Protein AF-A0A1H8XR26-F1 (afdb_monomer_lite)

Foldseek 3Di:
DVVVVVVVVVVVPPPPPVDLDPDDKDKDKFKDKDKDDDQKDWDQDPDPVFDRIKIKDWDIWMKIWMWIKIDHQFKIKIWIKMKIKTWIFIHTPPDTDIDMDIDIDIDIDIGGFPCSSDPDTD

Radius of gyration: 21.1 Å; chains: 1; bounding box: 37×40×60 Å

Secondary structure (DSSP, 8-state):
-HHHHHHHHHHHTS--------S--EEEEEEEEEEE-PPPEEE--S-TTS-SSEEEEEPPEEEEEEEEEEE-SSEEEEEEEEEEEEEEEEE-TT--EEEEEEEEEEEEEEEE-S-TTSSS--

Structure (mmCIF, N/CA/C/O backbone):
data_AF-A0A1H8XR26-F1
#
_entry.id   AF-A0A1H8XR26-F1
#
loop_
_atom_site.group_PDB
_atom_site.id
_atom_site.type_symbol
_atom_site.label_atom_id
_atom_site.label_alt_id
_atom_site.label_comp_id
_atom_site.label_asym_id
_atom_site.label_entity_id
_atom_site.label_seq_id
_atom_site.pdbx_PDB_ins_code
_atom_site.Cartn_x
_atom_site.Cartn_y
_atom_site.Cartn_z
_atom_site.occupancy
_atom_site.B_iso_or_equiv
_atom_site.auth_seq_id
_atom_site.auth_comp_id
_atom_site.auth_asym_id
_atom_site.auth_atom_id
_atom_site.pdbx_PDB_model_num
ATOM 1 N N . MET A 1 1 ? 12.792 24.345 0.431 1.00 52.78 1 MET A N 1
ATOM 2 C CA . MET A 1 1 ? 13.240 23.819 1.743 1.00 52.78 1 MET A CA 1
ATOM 3 C C . MET A 1 1 ? 12.419 24.336 2.929 1.00 52.78 1 MET A C 1
ATOM 5 O O . MET A 1 1 ? 11.935 23.511 3.682 1.00 52.78 1 MET A O 1
ATOM 9 N N . LYS A 1 2 ? 12.155 25.646 3.086 1.00 50.31 2 LYS A N 1
ATOM 10 C CA . LYS A 1 2 ? 11.382 26.178 4.240 1.00 50.31 2 LYS A CA 1
ATOM 11 C C . LYS A 1 2 ? 9.964 25.593 4.407 1.00 50.31 2 LYS A C 1
ATOM 13 O O . LYS A 1 2 ? 9.542 25.331 5.522 1.00 50.31 2 LYS A O 1
ATOM 18 N N . LYS A 1 3 ? 9.257 25.324 3.300 1.00 49.09 3 LYS A N 1
ATOM 19 C CA . LYS A 1 3 ? 7.897 24.746 3.320 1.00 49.09 3 LYS A CA 1
ATOM 20 C C . LYS A 1 3 ? 7.854 23.300 3.843 1.00 49.09 3 LYS A C 1
ATOM 22 O O . LYS A 1 3 ? 6.896 22.931 4.504 1.00 49.09 3 LYS A O 1
ATOM 27 N N . ALA A 1 4 ? 8.909 22.516 3.594 1.00 58.38 4 ALA A N 1
ATOM 28 C CA . ALA A 1 4 ? 9.013 21.135 4.070 1.00 58.38 4 ALA A CA 1
ATOM 29 C C . ALA A 1 4 ? 9.220 21.072 5.593 1.00 58.38 4 ALA A C 1
ATOM 31 O O . ALA A 1 4 ? 8.622 20.238 6.259 1.00 58.38 4 ALA A O 1
ATOM 32 N N . PHE A 1 5 ? 9.992 22.009 6.155 1.00 53.84 5 PHE A N 1
ATOM 33 C CA . PHE A 1 5 ? 10.177 22.118 7.606 1.00 53.84 5 PHE A CA 1
ATOM 34 C C . PHE A 1 5 ? 8.906 22.559 8.341 1.00 53.84 5 PHE A C 1
ATOM 36 O O . PHE A 1 5 ? 8.631 22.055 9.423 1.00 53.84 5 PHE A O 1
ATOM 43 N N . ILE A 1 6 ? 8.104 23.453 7.750 1.00 63.12 6 ILE A N 1
ATOM 44 C CA . ILE A 1 6 ? 6.825 23.885 8.341 1.00 63.12 6 ILE A CA 1
ATOM 45 C C . ILE A 1 6 ? 5.800 22.742 8.319 1.00 63.12 6 ILE A C 1
ATOM 47 O O . ILE A 1 6 ? 5.104 22.534 9.307 1.00 63.12 6 ILE A O 1
ATOM 51 N N . ALA A 1 7 ? 5.748 21.962 7.234 1.00 58.41 7 ALA A N 1
ATOM 52 C CA . ALA A 1 7 ? 4.893 20.777 7.156 1.00 58.41 7 ALA A CA 1
ATOM 53 C C . ALA A 1 7 ? 5.313 19.691 8.165 1.00 58.41 7 ALA A C 1
ATOM 55 O O . ALA A 1 7 ? 4.459 19.117 8.835 1.00 58.41 7 ALA A O 1
ATOM 56 N N . ALA A 1 8 ? 6.620 19.461 8.335 1.00 58.41 8 ALA A N 1
ATOM 57 C CA . ALA A 1 8 ? 7.138 18.538 9.344 1.00 58.41 8 ALA A CA 1
ATOM 58 C C . ALA A 1 8 ? 6.817 19.003 10.777 1.00 58.41 8 ALA A C 1
ATOM 60 O O . ALA A 1 8 ? 6.388 18.201 11.599 1.00 58.41 8 ALA A O 1
ATOM 61 N N . ALA A 1 9 ? 6.952 20.300 11.071 1.00 58.53 9 ALA A N 1
ATOM 62 C CA . ALA A 1 9 ? 6.622 20.857 12.384 1.00 58.53 9 ALA A CA 1
ATOM 63 C C . ALA A 1 9 ? 5.117 20.785 12.701 1.00 58.53 9 ALA A C 1
ATOM 65 O O . ALA A 1 9 ? 4.745 20.526 13.842 1.00 58.53 9 ALA A O 1
ATOM 66 N N . ALA A 1 10 ? 4.250 20.960 11.697 1.00 58.88 10 ALA A N 1
ATOM 67 C CA . ALA A 1 10 ? 2.803 20.826 11.860 1.00 58.88 10 ALA A CA 1
ATOM 68 C C . ALA A 1 10 ? 2.373 19.380 12.166 1.00 58.88 10 ALA A C 1
ATOM 70 O O . ALA A 1 10 ? 1.428 19.179 12.924 1.00 58.88 10 ALA A O 1
ATOM 71 N N . LEU A 1 11 ? 3.090 18.380 11.636 1.00 57.12 11 LEU A N 1
ATOM 72 C CA . LEU A 1 11 ? 2.823 16.966 11.917 1.00 57.12 11 LEU A CA 1
ATOM 73 C C . LEU A 1 11 ? 3.200 16.574 13.358 1.00 57.12 11 LEU A C 1
ATOM 75 O O . LEU A 1 11 ? 2.517 15.762 13.971 1.00 57.12 11 LEU A O 1
ATOM 79 N N . VAL A 1 12 ? 4.258 17.181 13.909 1.00 58.16 12 VAL A N 1
ATOM 80 C CA . VAL A 1 12 ? 4.716 16.957 15.297 1.00 58.16 12 VAL A CA 1
ATOM 81 C C . VAL A 1 12 ? 3.837 17.694 16.319 1.00 58.16 12 VAL A C 1
ATOM 83 O O . VAL A 1 12 ? 3.767 17.290 17.475 1.00 58.16 12 VAL A O 1
ATOM 86 N N . ALA A 1 13 ? 3.147 18.760 15.904 1.00 52.50 13 ALA A N 1
ATOM 87 C CA . ALA A 1 13 ? 2.292 19.575 16.769 1.00 52.50 13 ALA A CA 1
ATOM 88 C C . ALA A 1 13 ? 0.844 19.064 16.897 1.00 52.50 13 ALA A C 1
ATOM 90 O O . ALA A 1 13 ? 0.045 19.690 17.595 1.00 52.50 13 ALA A O 1
ATOM 91 N N . LEU A 1 14 ? 0.484 17.954 16.242 1.00 44.91 14 LEU A N 1
ATOM 92 C CA . LEU A 1 14 ? -0.806 17.315 16.485 1.00 44.91 14 LEU A CA 1
ATOM 93 C C . LEU A 1 14 ? -0.803 16.759 17.917 1.00 44.91 14 LEU A C 1
ATOM 95 O O . LEU A 1 14 ? 0.052 15.929 18.233 1.00 44.91 14 LEU A O 1
ATOM 99 N N . PRO A 1 15 ? -1.725 17.188 18.799 1.00 51.09 15 PRO A N 1
ATOM 100 C CA . PRO A 1 15 ? -1.881 16.551 20.092 1.00 51.09 15 PRO A CA 1
ATOM 101 C C . PRO A 1 15 ? -2.315 15.109 19.839 1.00 51.09 15 PRO A C 1
ATOM 103 O O . PRO A 1 15 ? -3.471 14.836 19.516 1.00 51.09 15 PRO A O 1
ATOM 106 N N . VAL A 1 16 ? -1.369 14.178 19.962 1.00 57.38 16 VAL A N 1
ATOM 107 C CA . VAL A 1 16 ? -1.668 12.753 20.037 1.00 57.38 16 VAL A CA 1
ATOM 108 C C . VAL A 1 16 ? -2.319 12.554 21.397 1.00 57.38 16 VAL A C 1
ATOM 110 O O . VAL A 1 16 ? -1.656 12.301 22.401 1.00 57.38 16 VAL A O 1
ATOM 113 N N . MET A 1 17 ? -3.634 12.743 21.448 1.00 46.06 17 MET A N 1
ATOM 114 C CA . MET A 1 17 ? -4.462 12.307 22.562 1.00 46.06 17 MET A CA 1
ATOM 115 C C . MET A 1 17 ? -4.484 10.778 22.527 1.00 46.06 17 MET A C 1
ATOM 117 O O . MET A 1 17 ? -5.483 10.166 22.167 1.00 46.06 17 MET A O 1
ATOM 121 N N . ALA A 1 18 ? -3.361 10.152 22.878 1.00 44.97 18 ALA A N 1
ATOM 122 C CA . ALA A 1 18 ? -3.310 8.754 23.261 1.00 44.97 18 ALA A CA 1
ATOM 123 C C . ALA A 1 18 ? -3.986 8.651 24.633 1.00 44.97 18 ALA A C 1
ATOM 125 O O . ALA A 1 18 ? -3.336 8.513 25.669 1.00 44.97 18 ALA A O 1
ATOM 126 N N . GLN A 1 19 ? -5.311 8.813 24.662 1.00 45.59 19 GLN A N 1
ATOM 127 C CA . GLN A 1 19 ? -6.076 8.303 25.785 1.00 45.59 19 GLN A CA 1
ATOM 128 C C . GLN A 1 19 ? -5.821 6.799 25.809 1.00 45.59 19 GLN A C 1
ATOM 130 O O . GLN A 1 19 ? -5.855 6.157 24.761 1.00 45.59 19 GLN A O 1
ATOM 135 N N . ALA A 1 20 ? -5.516 6.247 26.983 1.00 43.88 20 ALA A N 1
ATOM 136 C CA . ALA A 1 20 ? -5.509 4.807 27.182 1.00 43.88 20 ALA A CA 1
ATOM 137 C C . ALA A 1 20 ? -6.915 4.304 26.825 1.00 43.88 20 ALA A C 1
ATOM 139 O O . ALA A 1 20 ? -7.849 4.435 27.616 1.00 43.88 20 ALA A O 1
ATOM 140 N N . GLN A 1 21 ? -7.091 3.869 25.579 1.00 54.03 21 GLN A N 1
ATOM 141 C CA . GLN A 1 21 ? -8.388 3.527 25.032 1.00 54.03 21 GLN A CA 1
ATOM 142 C C . GLN A 1 21 ? -8.774 2.203 25.685 1.00 54.03 21 GLN A C 1
ATOM 144 O O . GLN A 1 21 ? -8.177 1.165 25.408 1.00 54.03 21 GLN A O 1
ATOM 149 N N . SER A 1 22 ? -9.745 2.224 26.599 1.00 61.31 22 SER A N 1
ATOM 150 C CA . SER A 1 22 ? -10.498 1.001 26.864 1.00 61.31 22 SER A CA 1
ATOM 151 C C . SER A 1 22 ? -11.088 0.558 25.522 1.00 61.31 22 SER A C 1
ATOM 153 O O . SER A 1 22 ? -11.637 1.430 24.836 1.00 61.31 22 SER A O 1
ATOM 155 N N . PRO A 1 23 ? -10.984 -0.725 25.127 1.00 70.69 23 PRO A N 1
ATOM 156 C CA . PRO A 1 23 ? -11.460 -1.174 23.826 1.00 70.69 23 PRO A CA 1
ATOM 157 C C . PRO A 1 23 ? -12.914 -0.752 23.638 1.00 70.69 23 PRO A C 1
ATOM 159 O O . PRO A 1 23 ? -13.794 -1.157 24.398 1.00 70.69 23 PRO A O 1
ATOM 162 N N . SER A 1 24 ? -13.152 0.115 22.662 1.00 81.44 24 SER A N 1
ATOM 163 C CA . SER A 1 24 ? -14.472 0.635 22.335 1.00 81.44 24 SER A CA 1
ATOM 164 C C . SER A 1 24 ? -14.604 0.638 20.823 1.00 81.44 24 SER A C 1
ATOM 166 O O . SER A 1 24 ? -13.650 1.051 20.158 1.00 81.44 24 SER A O 1
ATOM 168 N N . PRO A 1 25 ? -15.768 0.243 20.280 1.00 90.19 25 PRO A N 1
ATOM 169 C CA . PRO A 1 25 ? -15.985 0.291 18.848 1.00 90.19 25 PRO A CA 1
ATOM 170 C C . PRO A 1 25 ? -15.800 1.705 18.295 1.00 90.19 25 PRO A C 1
ATOM 172 O O . PRO A 1 25 ? -16.187 2.681 18.951 1.00 90.19 25 PRO A O 1
ATOM 175 N N . GLY A 1 26 ? -15.235 1.832 17.096 1.00 91.25 26 GLY A N 1
ATOM 176 C CA . GLY A 1 26 ? -14.957 3.147 16.527 1.00 91.25 26 GLY A CA 1
ATOM 177 C C . GLY A 1 26 ? -14.349 3.150 15.130 1.00 91.25 26 GLY A C 1
ATOM 178 O O . GLY A 1 26 ? -13.772 2.168 14.669 1.00 91.25 26 GLY A O 1
ATOM 179 N N . VAL A 1 27 ? -14.480 4.304 14.466 1.00 93.88 27 VAL A N 1
ATOM 180 C CA . VAL A 1 27 ? -13.812 4.598 13.190 1.00 93.88 27 VAL A CA 1
ATOM 181 C C . VAL A 1 27 ? -12.353 4.945 13.455 1.00 93.88 27 VAL A C 1
ATOM 183 O O . VAL A 1 27 ? -12.057 5.729 14.358 1.00 93.88 27 VAL A O 1
ATOM 186 N N . TYR A 1 28 ? -11.463 4.446 12.608 1.00 91.25 28 TYR A N 1
ATOM 187 C CA . TYR A 1 28 ? -10.070 4.872 12.571 1.00 91.25 28 TYR A CA 1
ATOM 188 C C . TYR A 1 28 ? -9.607 5.144 11.144 1.00 91.25 28 TYR A C 1
ATOM 190 O O . TYR A 1 28 ? -10.183 4.668 10.163 1.00 91.25 28 TYR A O 1
ATOM 198 N N . ILE A 1 29 ? -8.539 5.930 11.053 1.00 94.75 29 ILE A N 1
ATOM 199 C CA . ILE A 1 29 ? -7.788 6.155 9.824 1.00 94.75 29 ILE A CA 1
ATOM 200 C C . ILE A 1 29 ? -6.327 5.815 10.082 1.00 94.75 29 ILE A C 1
ATOM 202 O O . ILE A 1 29 ? -5.807 6.067 11.170 1.00 94.75 29 ILE A O 1
ATOM 206 N N . GLY A 1 30 ? -5.667 5.251 9.082 1.00 92.06 30 GLY A N 1
ATOM 207 C CA . GLY A 1 30 ? -4.254 4.908 9.142 1.00 92.06 30 GLY A CA 1
ATOM 208 C C . GLY A 1 30 ? -3.530 5.342 7.879 1.00 92.06 30 GLY A C 1
ATOM 209 O O . GLY A 1 30 ? -4.132 5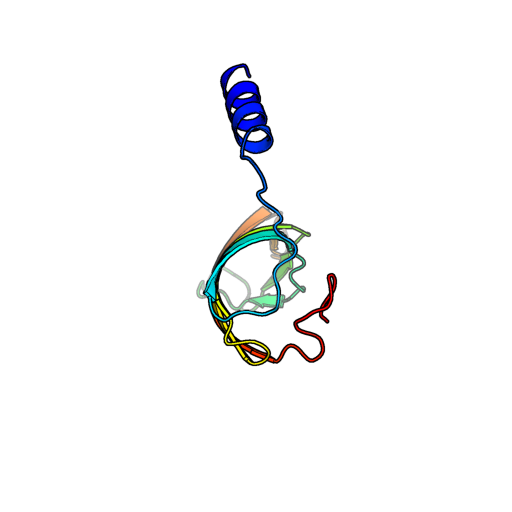.489 6.816 1.00 92.06 30 GLY A O 1
ATOM 210 N N . ALA A 1 31 ? -2.226 5.548 8.009 1.00 95.50 31 ALA A N 1
ATOM 211 C CA . ALA A 1 31 ? -1.324 5.725 6.884 1.00 95.50 31 ALA A CA 1
ATOM 212 C C . ALA A 1 31 ? -0.358 4.543 6.852 1.00 95.50 31 ALA A C 1
ATOM 214 O O . ALA A 1 31 ? 0.120 4.099 7.896 1.00 95.50 31 ALA A O 1
ATOM 215 N N . GLU A 1 32 ? -0.057 4.064 5.656 1.00 93.38 32 GLU A N 1
ATOM 216 C CA . GLU A 1 32 ? 0.878 2.970 5.431 1.00 93.38 32 GLU A CA 1
ATOM 217 C C . GLU A 1 32 ? 1.959 3.392 4.437 1.00 93.38 32 GLU A C 1
ATOM 219 O O . GLU A 1 32 ? 1.763 4.238 3.558 1.00 93.38 32 GLU A O 1
ATOM 224 N N . GLY A 1 33 ? 3.138 2.806 4.585 1.00 95.06 33 GLY A N 1
ATOM 225 C CA . GLY A 1 33 ? 4.248 3.045 3.684 1.00 95.06 33 GLY A CA 1
ATOM 226 C C . GLY A 1 33 ? 5.396 2.099 3.971 1.00 95.06 33 GLY A C 1
ATOM 227 O O . GLY A 1 33 ? 5.546 1.589 5.080 1.00 95.06 33 GLY A O 1
ATOM 228 N N . GLY A 1 34 ? 6.214 1.849 2.958 1.00 96.25 34 GLY A N 1
ATOM 229 C CA . GLY A 1 34 ? 7.303 0.896 3.092 1.00 96.25 34 GLY A CA 1
ATOM 230 C C . GLY A 1 34 ? 8.003 0.582 1.785 1.00 96.25 34 GLY A C 1
ATOM 231 O O . GLY A 1 34 ? 7.822 1.255 0.768 1.00 96.25 34 GLY A O 1
ATOM 232 N N . LEU A 1 35 ? 8.822 -0.463 1.830 1.00 97.50 35 LEU A N 1
ATOM 233 C CA . LEU A 1 35 ? 9.499 -1.002 0.658 1.00 97.50 35 LEU A CA 1
ATOM 234 C C . LEU A 1 35 ? 8.568 -1.970 -0.075 1.00 97.50 35 LEU A C 1
ATOM 236 O O . LEU A 1 35 ? 7.888 -2.774 0.559 1.00 97.50 35 LEU A O 1
ATOM 240 N N . ASN A 1 36 ? 8.565 -1.921 -1.407 1.00 96.06 36 ASN A N 1
ATOM 241 C CA . ASN A 1 36 ? 7.828 -2.873 -2.233 1.00 96.06 36 ASN A CA 1
ATOM 242 C C . ASN A 1 36 ? 8.790 -3.817 -2.956 1.00 96.06 36 ASN A C 1
ATOM 244 O O . ASN A 1 36 ? 9.548 -3.381 -3.825 1.00 96.06 36 ASN A O 1
ATOM 248 N N . TRP A 1 37 ? 8.741 -5.108 -2.634 1.00 95.44 37 TRP A N 1
ATOM 249 C CA . TRP A 1 37 ? 9.567 -6.132 -3.274 1.00 95.44 37 TRP A CA 1
ATOM 250 C C . TRP A 1 37 ? 8.720 -6.941 -4.256 1.00 95.44 37 TRP A C 1
ATOM 252 O O . TRP A 1 37 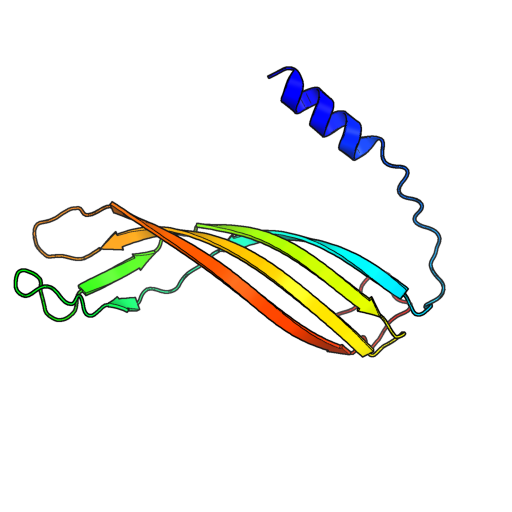? 7.938 -7.797 -3.850 1.00 95.44 37 TRP A O 1
ATOM 262 N N . LEU A 1 38 ? 8.851 -6.653 -5.553 1.00 93.38 38 LEU A N 1
ATOM 263 C CA . LEU A 1 38 ? 8.144 -7.389 -6.600 1.00 93.38 38 LEU A CA 1
ATOM 264 C C . LEU A 1 38 ? 9.046 -8.502 -7.143 1.00 93.38 38 LEU A C 1
ATOM 266 O O . LEU A 1 38 ? 10.195 -8.252 -7.500 1.00 93.38 38 LEU A O 1
ATOM 270 N N . LEU A 1 39 ? 8.527 -9.730 -7.185 1.00 94.69 39 LEU A N 1
ATOM 271 C CA . LEU A 1 39 ? 9.263 -10.883 -7.702 1.00 94.69 39 LEU A CA 1
ATOM 272 C C . LEU A 1 39 ? 9.468 -10.766 -9.214 1.00 94.69 39 LEU A C 1
ATOM 274 O O . LEU A 1 39 ? 8.640 -10.191 -9.918 1.00 94.69 39 LEU A O 1
ATOM 278 N N . ASN A 1 40 ? 10.553 -11.355 -9.716 1.00 94.19 40 ASN A N 1
ATOM 279 C CA . ASN A 1 40 ? 10.793 -11.447 -11.153 1.00 94.19 40 ASN A CA 1
ATOM 280 C C . ASN A 1 40 ? 9.664 -12.235 -11.826 1.00 94.19 40 ASN A C 1
ATOM 282 O O . ASN A 1 40 ? 9.224 -13.268 -11.316 1.00 94.19 40 ASN A O 1
ATOM 286 N N . PHE A 1 41 ? 9.222 -11.768 -12.990 1.00 92.75 41 PHE A N 1
ATOM 287 C CA . PHE A 1 41 ? 8.141 -12.398 -13.740 1.00 92.75 41 PHE A CA 1
ATOM 288 C C . PHE A 1 41 ? 8.393 -12.324 -15.244 1.00 92.75 41 PHE A C 1
ATOM 290 O O . PHE A 1 41 ? 9.239 -11.572 -15.723 1.00 92.75 41 PHE A O 1
ATOM 297 N N . ASN A 1 42 ? 7.648 -13.126 -15.998 1.00 93.56 42 ASN A N 1
ATOM 298 C CA . ASN A 1 42 ? 7.672 -13.107 -17.453 1.00 93.56 42 ASN A CA 1
ATOM 299 C C . ASN A 1 42 ? 6.432 -12.375 -17.972 1.00 93.56 42 ASN A C 1
ATOM 301 O O . ASN A 1 42 ? 5.320 -12.647 -17.521 1.00 93.56 42 ASN A O 1
ATOM 305 N N . ALA A 1 43 ? 6.617 -11.465 -18.924 1.00 89.44 43 ALA A N 1
ATOM 306 C CA . ALA A 1 43 ? 5.538 -10.745 -19.591 1.00 89.44 43 ALA A CA 1
ATOM 307 C C . ALA A 1 43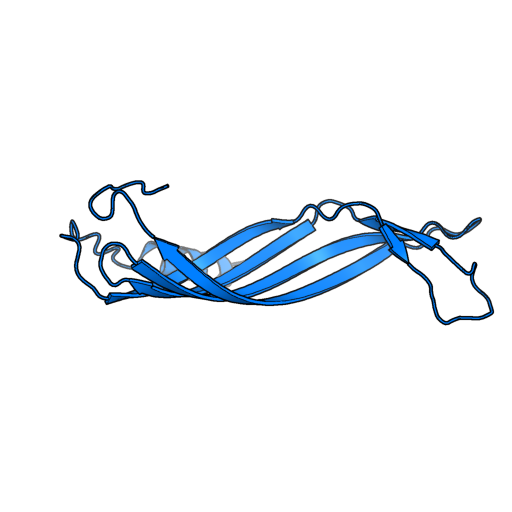 ? 5.445 -11.182 -21.056 1.00 89.44 43 ALA A C 1
ATOM 309 O O . ALA A 1 43 ? 6.465 -11.444 -21.689 1.00 89.44 43 ALA A O 1
ATOM 310 N N . SER A 1 44 ? 4.229 -11.243 -21.600 1.00 92.00 44 SER A N 1
ATOM 311 C CA . SER A 1 44 ? 3.989 -11.521 -23.024 1.00 92.00 44 SER A CA 1
ATOM 312 C C . SER A 1 44 ? 3.522 -10.237 -23.716 1.00 92.00 44 SER A C 1
ATOM 314 O O . SER A 1 44 ? 2.337 -9.902 -23.631 1.00 92.00 44 SER A O 1
ATOM 316 N N . PRO A 1 45 ? 4.430 -9.449 -24.319 1.00 86.06 45 PRO A N 1
ATOM 317 C CA . PRO A 1 45 ? 4.061 -8.193 -24.955 1.00 86.06 45 PRO A CA 1
ATOM 318 C C . PRO A 1 45 ? 3.260 -8.455 -26.235 1.00 86.06 45 PRO A C 1
ATOM 320 O O . PRO A 1 45 ? 3.647 -9.269 -27.068 1.00 86.06 45 PRO A O 1
ATOM 323 N N . ASN A 1 46 ? 2.172 -7.711 -26.438 1.00 88.00 46 ASN A N 1
ATOM 324 C CA . ASN A 1 46 ? 1.424 -7.731 -27.697 1.00 88.00 46 ASN A CA 1
ATOM 325 C C . ASN A 1 46 ? 2.110 -6.828 -28.741 1.00 88.00 46 ASN A C 1
ATOM 327 O O . ASN A 1 46 ? 1.580 -5.787 -29.128 1.00 88.00 46 ASN A O 1
ATOM 331 N N . ASN A 1 47 ? 3.341 -7.177 -29.120 1.00 84.62 47 ASN A N 1
ATOM 332 C CA . ASN A 1 47 ? 4.107 -6.479 -30.148 1.00 84.62 47 ASN A CA 1
ATOM 333 C C . ASN A 1 47 ? 4.862 -7.496 -31.025 1.00 84.62 47 ASN A C 1
ATOM 335 O O . ASN A 1 47 ? 5.761 -8.165 -30.514 1.00 84.62 47 ASN A O 1
ATOM 339 N N . PRO A 1 48 ? 4.563 -7.585 -32.336 1.00 84.12 48 PRO A N 1
ATOM 340 C CA . PRO A 1 48 ? 5.184 -8.558 -33.235 1.00 84.12 48 PRO A CA 1
ATOM 341 C C . PRO A 1 48 ? 6.689 -8.336 -33.464 1.00 84.12 48 PRO A C 1
ATOM 343 O O . PRO A 1 48 ? 7.343 -9.211 -34.025 1.00 84.12 48 PRO A O 1
ATOM 346 N N . THR A 1 49 ? 7.252 -7.192 -33.057 1.00 85.62 49 THR A N 1
ATOM 347 C CA . THR A 1 49 ? 8.694 -6.911 -33.180 1.00 85.62 49 THR A CA 1
ATOM 348 C C . THR A 1 49 ? 9.515 -7.340 -31.962 1.00 85.62 49 THR A C 1
ATOM 350 O O . THR A 1 49 ? 10.743 -7.275 -32.008 1.00 85.62 49 THR A O 1
ATOM 353 N N . LEU A 1 50 ? 8.865 -7.775 -30.877 1.00 84.94 50 LEU A N 1
ATOM 354 C CA . LEU A 1 50 ? 9.514 -8.219 -29.643 1.00 84.94 50 LEU A CA 1
ATOM 355 C C . LEU A 1 50 ? 9.414 -9.745 -29.477 1.00 84.94 50 LEU A C 1
ATOM 357 O O . LEU A 1 50 ? 8.519 -10.369 -30.049 1.00 84.94 50 LEU A O 1
ATOM 361 N N . PRO A 1 51 ? 10.303 -10.366 -28.674 1.00 87.19 51 PRO A N 1
ATOM 362 C CA . PRO A 1 51 ? 10.157 -11.768 -28.300 1.00 87.19 51 PRO A CA 1
ATOM 363 C C . PRO A 1 51 ? 8.774 -12.052 -27.679 1.00 87.19 51 PRO A C 1
ATOM 365 O O . PRO A 1 51 ? 8.285 -11.217 -26.913 1.00 87.19 51 PRO A O 1
ATOM 368 N N . PRO A 1 52 ? 8.171 -13.237 -27.927 1.00 88.31 52 PRO A N 1
ATOM 369 C CA . PRO A 1 52 ? 6.842 -13.587 -27.408 1.00 88.31 52 PRO A CA 1
ATOM 370 C C . PRO A 1 52 ? 6.733 -13.525 -25.882 1.00 88.31 52 PRO A C 1
ATOM 372 O O . PRO A 1 52 ? 5.659 -13.281 -25.341 1.00 88.31 52 PRO A O 1
ATOM 375 N N . VAL A 1 53 ? 7.853 -13.753 -25.194 1.00 90.50 53 VAL A N 1
ATOM 376 C CA . VAL A 1 53 ? 7.981 -13.660 -23.744 1.00 90.50 53 VAL A CA 1
ATOM 377 C C . VAL A 1 53 ? 9.256 -12.889 -23.423 1.00 90.50 53 VAL A C 1
ATOM 379 O O . VAL A 1 53 ? 10.322 -13.197 -23.957 1.00 90.50 53 VAL A O 1
ATOM 382 N N . VAL A 1 54 ? 9.150 -11.903 -22.535 1.00 90.25 54 VAL A N 1
ATOM 383 C CA . VAL A 1 54 ? 10.279 -11.124 -22.017 1.00 90.25 54 VAL A CA 1
ATOM 384 C C . VAL A 1 54 ? 10.360 -11.267 -20.503 1.00 90.25 54 VAL A C 1
ATOM 386 O O . VAL A 1 54 ? 9.343 -11.255 -19.807 1.00 90.25 54 VAL A O 1
ATOM 389 N N . SER A 1 55 ? 11.580 -11.390 -19.986 1.00 91.81 55 SER A N 1
ATOM 390 C CA . SER A 1 55 ? 11.819 -11.388 -18.543 1.00 91.81 55 SER A CA 1
ATOM 391 C C . SER A 1 55 ? 11.742 -9.959 -18.012 1.00 91.81 55 SER A C 1
ATOM 393 O O . SER A 1 55 ? 12.367 -9.051 -18.564 1.00 91.81 55 SER A O 1
ATOM 395 N N . VAL A 1 56 ? 11.000 -9.752 -16.931 1.00 91.81 56 VAL A N 1
ATOM 396 C CA . VAL A 1 56 ? 10.925 -8.484 -16.206 1.00 91.81 56 VAL A CA 1
ATOM 397 C C . VAL A 1 56 ? 11.539 -8.692 -14.830 1.00 91.81 56 VAL A C 1
ATOM 399 O O . VAL A 1 56 ? 11.136 -9.588 -14.086 1.00 91.81 56 VAL A O 1
ATOM 402 N N . ASN A 1 57 ? 12.524 -7.856 -14.504 1.00 93.62 57 ASN A N 1
ATOM 403 C CA . ASN A 1 57 ? 13.285 -7.919 -13.260 1.00 93.62 57 ASN A CA 1
ATOM 404 C C . ASN A 1 57 ? 13.088 -6.597 -12.506 1.00 93.62 57 ASN A C 1
ATOM 406 O O . ASN A 1 57 ? 13.803 -5.622 -12.777 1.00 93.62 57 ASN A O 1
ATOM 410 N N . PRO A 1 58 ? 12.063 -6.503 -11.643 1.00 94.12 58 PRO A N 1
ATOM 411 C CA . PRO A 1 58 ? 11.831 -5.330 -10.816 1.00 94.12 58 PRO A CA 1
ATOM 412 C C . PRO A 1 58 ? 12.913 -5.182 -9.745 1.00 94.12 58 PRO A C 1
ATOM 414 O O . PRO A 1 58 ? 13.302 -6.152 -9.100 1.00 94.12 58 PRO A O 1
ATOM 417 N N . ASN A 1 59 ? 13.361 -3.954 -9.507 1.00 94.75 59 ASN A N 1
ATOM 418 C CA . ASN A 1 59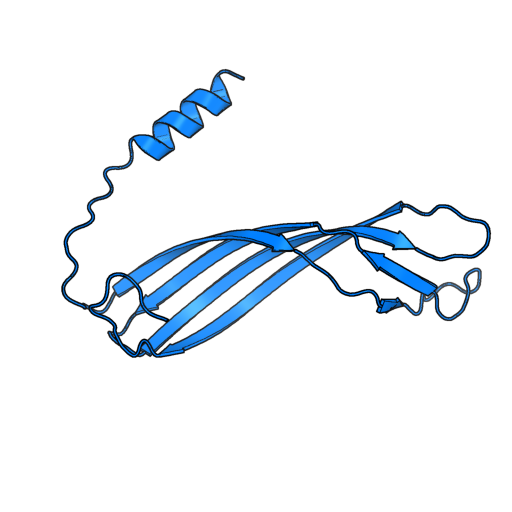 ? 14.144 -3.632 -8.319 1.00 94.75 59 ASN A CA 1
ATOM 419 C C . ASN A 1 59 ? 13.204 -3.372 -7.138 1.00 94.75 59 ASN A C 1
ATOM 421 O O . ASN A 1 59 ? 12.024 -3.052 -7.325 1.00 94.75 59 ASN A O 1
ATOM 425 N N . THR A 1 60 ? 13.739 -3.428 -5.918 1.00 96.38 60 THR A N 1
ATOM 426 C CA . THR A 1 60 ? 13.024 -2.957 -4.728 1.00 96.38 60 THR A CA 1
ATOM 427 C C . THR A 1 60 ? 12.564 -1.521 -4.930 1.00 96.38 60 THR A C 1
ATOM 429 O O . THR A 1 60 ? 13.332 -0.641 -5.320 1.00 96.38 60 THR A O 1
ATOM 432 N N . GLY A 1 61 ? 11.282 -1.313 -4.685 1.00 96.06 61 GLY A N 1
ATOM 433 C CA . GLY A 1 61 ? 10.593 -0.051 -4.851 1.00 96.06 61 GLY A CA 1
ATOM 434 C C . GLY A 1 61 ? 10.035 0.461 -3.535 1.00 96.06 61 GLY A C 1
ATOM 435 O O . GLY A 1 61 ? 10.444 0.030 -2.455 1.00 96.06 61 GLY A O 1
ATOM 436 N N . TRP A 1 62 ? 9.059 1.353 -3.629 1.00 97.06 62 TRP A N 1
ATOM 437 C CA . TRP A 1 62 ? 8.355 1.905 -2.477 1.00 97.06 62 TRP A CA 1
ATOM 438 C C . TRP A 1 62 ? 6.848 1.728 -2.621 1.00 97.06 62 TRP A C 1
ATOM 440 O O . TRP A 1 62 ? 6.319 1.530 -3.720 1.00 97.06 62 TRP A O 1
ATOM 450 N N . MET A 1 63 ? 6.164 1.805 -1.490 1.00 97.00 63 MET A N 1
ATOM 451 C CA . MET A 1 63 ? 4.717 1.892 -1.418 1.00 97.00 63 MET A CA 1
ATOM 452 C C . MET A 1 63 ? 4.287 2.967 -0.429 1.00 97.00 63 MET A C 1
ATOM 454 O O . MET A 1 63 ? 4.995 3.241 0.543 1.00 97.00 63 MET A O 1
ATOM 458 N N . ALA A 1 64 ? 3.138 3.572 -0.698 1.00 97.94 64 ALA A N 1
ATOM 459 C CA . ALA A 1 64 ? 2.465 4.479 0.214 1.00 97.94 64 ALA A CA 1
ATOM 460 C C . ALA A 1 64 ? 0.956 4.357 0.027 1.00 97.94 64 ALA A C 1
ATOM 462 O O . ALA A 1 64 ? 0.472 4.208 -1.099 1.00 97.94 64 ALA A O 1
ATOM 463 N N . GLY A 1 65 ? 0.223 4.450 1.122 1.00 97.12 65 GLY A N 1
ATOM 464 C CA . GLY A 1 65 ? -1.213 4.265 1.124 1.00 97.12 65 GLY A CA 1
ATOM 465 C C . GLY A 1 65 ? -1.847 4.729 2.420 1.00 97.12 65 GLY A C 1
ATOM 466 O O . GLY A 1 65 ? -1.218 5.371 3.269 1.00 97.12 65 GLY A O 1
ATOM 467 N N . GLY A 1 66 ? -3.114 4.393 2.560 1.00 97.19 66 GLY A N 1
ATOM 468 C CA . GLY A 1 66 ? -3.854 4.639 3.777 1.00 97.19 66 GLY A CA 1
ATOM 469 C C . GLY A 1 66 ? -5.076 3.753 3.874 1.00 97.19 66 GLY A C 1
ATOM 470 O O . GLY A 1 66 ? -5.534 3.161 2.894 1.00 97.19 66 GLY A O 1
ATOM 471 N N . VAL A 1 67 ? -5.608 3.710 5.086 1.00 97.06 67 VAL A N 1
ATOM 472 C CA . VAL A 1 67 ? -6.770 2.905 5.432 1.00 97.06 67 VAL A CA 1
ATOM 473 C C . VAL A 1 67 ? -7.808 3.761 6.131 1.00 97.06 67 VAL A C 1
ATOM 475 O O . VAL A 1 67 ? -7.482 4.683 6.885 1.00 97.06 67 VAL A O 1
ATOM 478 N N . ILE A 1 68 ? -9.068 3.429 5.896 1.00 96.25 68 ILE A N 1
ATOM 479 C CA . ILE A 1 68 ? -10.182 3.811 6.757 1.00 96.25 68 ILE A CA 1
ATOM 480 C C . ILE A 1 68 ? -10.848 2.527 7.231 1.00 96.25 68 ILE A C 1
ATOM 482 O O . ILE A 1 68 ? -11.112 1.629 6.431 1.00 96.25 68 ILE A O 1
ATOM 486 N N . GLY A 1 69 ? -11.098 2.426 8.529 1.00 95.81 69 GLY A N 1
ATOM 487 C CA . GLY A 1 69 ? -11.632 1.211 9.121 1.00 95.81 69 GLY A CA 1
ATOM 488 C C . GLY A 1 69 ? -12.617 1.474 10.243 1.00 95.81 69 GLY A C 1
ATOM 489 O O . GLY A 1 69 ? -12.768 2.602 10.723 1.00 95.81 69 GLY A O 1
ATOM 490 N N . TYR A 1 70 ? -13.298 0.406 10.640 1.00 94.00 70 TYR A N 1
ATOM 491 C CA . TYR A 1 70 ? -14.144 0.372 11.824 1.00 94.00 70 TYR A CA 1
ATOM 492 C C . TYR A 1 70 ? -13.787 -0.856 12.659 1.00 94.00 70 TYR A C 1
ATOM 494 O O . TYR A 1 70 ? -13.800 -1.983 12.156 1.00 94.00 70 TYR A O 1
ATOM 502 N N . ASP A 1 71 ? -13.468 -0.625 13.926 1.00 92.38 71 ASP A N 1
ATOM 503 C CA . ASP A 1 71 ? -13.195 -1.658 14.920 1.00 92.38 71 ASP A CA 1
ATOM 504 C C . ASP A 1 71 ? -14.464 -1.907 15.743 1.00 92.38 71 ASP A C 1
ATOM 506 O O . ASP A 1 71 ? -15.090 -0.961 16.221 1.00 92.38 71 ASP A O 1
ATOM 510 N N . PHE A 1 72 ? -14.862 -3.169 15.891 1.00 91.38 72 PHE A N 1
ATOM 511 C CA . PHE A 1 72 ? -15.993 -3.599 16.717 1.00 91.38 72 PHE A CA 1
ATOM 512 C C . PHE A 1 72 ? -15.555 -4.153 18.083 1.00 91.38 72 PHE A C 1
ATOM 514 O O . PHE A 1 72 ? -16.391 -4.698 18.802 1.00 91.38 72 PHE A O 1
ATOM 521 N N . VAL A 1 73 ? -14.279 -3.993 18.449 1.00 86.12 73 VAL A N 1
ATOM 522 C CA . VAL A 1 73 ? -13.580 -4.647 19.564 1.00 86.12 73 VAL A CA 1
ATOM 523 C C . VAL A 1 73 ? -13.440 -6.146 19.309 1.00 86.12 73 VAL A C 1
ATOM 525 O O . VAL A 1 73 ? -14.268 -6.956 19.725 1.00 86.12 73 VAL A O 1
ATOM 528 N N . GLY A 1 74 ? -12.369 -6.512 18.605 1.00 84.81 74 GLY A N 1
ATOM 529 C CA . GLY A 1 74 ? -12.113 -7.870 18.123 1.00 84.81 74 GLY A CA 1
ATOM 530 C C . GLY A 1 74 ? -12.241 -7.911 16.599 1.00 84.81 74 GLY A C 1
ATOM 531 O O . GLY A 1 74 ? -11.232 -7.792 15.916 1.00 84.81 74 GLY A O 1
ATOM 532 N N . PRO A 1 75 ? -13.444 -8.040 16.014 1.00 92.31 75 PRO A N 1
ATOM 533 C CA . PRO A 1 75 ? -13.605 -7.943 14.565 1.00 92.31 75 PRO A CA 1
ATOM 534 C C . PRO A 1 75 ? -13.310 -6.528 14.045 1.00 92.31 75 PRO A C 1
ATOM 536 O O . PRO A 1 75 ? -13.825 -5.554 14.596 1.00 92.31 75 PRO A O 1
ATOM 539 N N . ARG A 1 76 ? -12.579 -6.409 12.932 1.00 93.62 76 ARG A N 1
ATOM 540 C CA . ARG A 1 76 ? -12.368 -5.127 12.236 1.00 93.62 76 ARG A CA 1
ATOM 541 C C . ARG A 1 76 ? -12.599 -5.244 10.743 1.00 93.62 76 ARG A C 1
ATOM 543 O O . ARG A 1 76 ? -12.279 -6.267 10.141 1.00 93.62 76 ARG A O 1
ATOM 550 N N . VAL A 1 77 ? -13.087 -4.167 10.141 1.00 96.50 77 VAL A N 1
ATOM 551 C CA . VAL A 1 77 ? -13.165 -4.027 8.682 1.00 96.50 77 VAL A CA 1
ATOM 552 C C . VAL A 1 77 ? -12.353 -2.826 8.229 1.00 96.50 77 VAL A C 1
ATOM 554 O O . VAL A 1 77 ? -12.393 -1.776 8.870 1.00 96.50 77 VAL A O 1
ATOM 557 N N . GLU A 1 78 ? -11.640 -2.968 7.117 1.00 96.81 78 GLU A N 1
ATOM 558 C CA . GLU A 1 78 ? -10.824 -1.898 6.540 1.00 96.81 78 GLU A CA 1
ATOM 559 C C . GLU A 1 78 ? -11.073 -1.776 5.043 1.00 96.81 78 GLU A C 1
ATOM 561 O O . GLU A 1 78 ? -11.223 -2.776 4.341 1.00 96.81 78 GLU A O 1
ATOM 566 N N . LEU A 1 79 ? -11.073 -0.539 4.557 1.00 97.88 79 LEU A N 1
ATOM 567 C CA . LEU A 1 79 ? -10.886 -0.219 3.152 1.00 97.88 79 LEU A CA 1
ATOM 568 C C . LEU A 1 79 ? -9.496 0.401 3.011 1.00 97.88 79 LEU A C 1
ATOM 570 O O . LEU A 1 79 ? -9.230 1.463 3.581 1.00 97.88 79 LEU A O 1
ATOM 574 N N . GLU A 1 80 ? -8.627 -0.261 2.257 1.00 97.62 80 GLU A N 1
ATOM 575 C CA . GLU A 1 80 ? -7.262 0.194 2.003 1.00 97.62 80 GLU A CA 1
ATOM 576 C C . GLU A 1 80 ? -7.096 0.691 0.568 1.00 97.62 80 GLU A C 1
ATOM 578 O O . GLU A 1 80 ? -7.686 0.158 -0.379 1.00 97.62 80 GLU A O 1
ATOM 583 N N . GLY A 1 81 ? -6.272 1.722 0.412 1.00 97.94 81 GLY A N 1
ATOM 584 C CA . GLY A 1 81 ? -5.867 2.267 -0.873 1.00 97.94 81 GLY A CA 1
ATOM 585 C C . GLY A 1 81 ? -4.366 2.496 -0.885 1.00 97.94 81 GLY A C 1
ATOM 586 O O . GLY A 1 81 ? -3.850 3.289 -0.099 1.00 97.94 81 GLY A O 1
ATOM 587 N N . ILE A 1 82 ? -3.674 1.842 -1.814 1.00 97.44 82 ILE A N 1
ATOM 588 C CA . ILE A 1 82 ? -2.215 1.774 -1.815 1.00 97.44 82 ILE A CA 1
ATOM 589 C C . ILE A 1 82 ? -1.631 1.957 -3.208 1.00 97.44 82 ILE A C 1
ATOM 591 O O . ILE A 1 82 ? -2.036 1.305 -4.172 1.00 97.44 82 ILE A O 1
ATOM 595 N N . TYR A 1 83 ? -0.627 2.820 -3.318 1.00 97.75 83 TYR A N 1
ATOM 596 C CA . TYR A 1 83 ? 0.167 2.984 -4.525 1.00 97.75 83 TYR A CA 1
ATOM 597 C C . TYR A 1 83 ? 1.554 2.378 -4.331 1.00 97.75 83 TYR A C 1
ATOM 599 O O . TYR A 1 83 ? 2.237 2.649 -3.343 1.00 97.75 83 TYR A O 1
ATOM 607 N N . ARG A 1 84 ? 1.982 1.565 -5.295 1.00 97.44 84 ARG A N 1
ATOM 608 C CA . ARG A 1 84 ? 3.290 0.907 -5.325 1.00 97.44 84 ARG A CA 1
ATOM 609 C C . ARG A 1 84 ? 4.039 1.329 -6.575 1.00 97.44 84 ARG A C 1
ATOM 611 O O . ARG A 1 84 ? 3.440 1.433 -7.645 1.00 97.44 84 ARG A O 1
ATOM 618 N N . ASN A 1 85 ? 5.344 1.532 -6.459 1.00 96.62 85 ASN A N 1
ATOM 619 C CA . ASN A 1 85 ? 6.199 1.850 -7.593 1.00 96.62 85 ASN A CA 1
ATOM 620 C C . ASN A 1 85 ? 7.509 1.072 -7.527 1.00 96.62 85 ASN A C 1
ATOM 622 O O . ASN A 1 85 ? 8.200 1.108 -6.509 1.00 96.62 85 ASN A O 1
ATOM 626 N N . ASN A 1 86 ? 7.873 0.433 -8.636 1.00 96.25 86 ASN A N 1
ATOM 627 C CA . ASN A 1 86 ? 9.150 -0.248 -8.816 1.00 96.25 86 ASN A CA 1
ATOM 628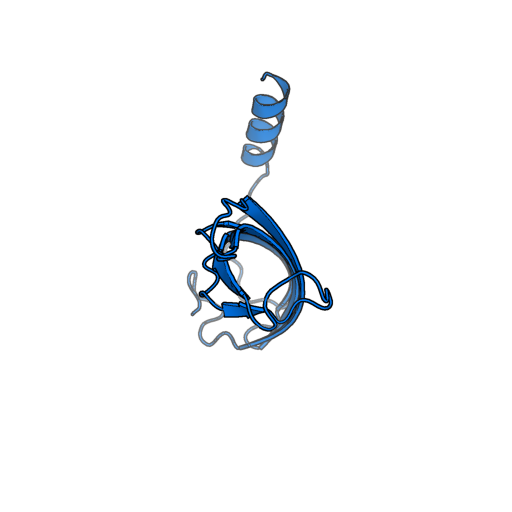 C C . ASN A 1 86 ? 9.777 0.187 -10.133 1.00 96.25 86 ASN A C 1
ATOM 630 O O . ASN A 1 86 ? 9.095 0.285 -11.152 1.00 96.25 86 ASN A O 1
ATOM 634 N N . THR A 1 87 ? 11.094 0.374 -10.137 1.00 94.44 87 THR A N 1
ATOM 635 C CA . THR A 1 87 ? 11.850 0.400 -11.392 1.00 94.44 87 THR A CA 1
ATOM 636 C C . THR A 1 87 ? 12.019 -1.028 -11.899 1.00 94.44 87 THR A C 1
ATOM 638 O O . THR A 1 87 ? 12.129 -1.964 -11.111 1.00 94.44 87 THR A O 1
ATOM 641 N N . THR A 1 88 ? 12.027 -1.212 -13.212 1.00 92.06 88 THR A N 1
ATOM 642 C CA . THR A 1 88 ? 12.090 -2.525 -13.855 1.00 92.06 88 THR A CA 1
ATOM 643 C C . THR A 1 88 ? 13.165 -2.546 -14.920 1.00 92.06 88 THR A C 1
ATOM 645 O O . THR A 1 88 ? 13.243 -1.625 -15.736 1.00 92.06 88 THR A O 1
ATOM 648 N N . ASN A 1 89 ? 13.918 -3.638 -14.966 1.00 89.62 89 ASN A N 1
ATOM 649 C CA . ASN A 1 89 ? 14.807 -3.957 -16.073 1.00 89.62 89 ASN A CA 1
ATOM 650 C C . ASN A 1 89 ? 14.132 -5.020 -16.945 1.00 89.62 89 ASN A C 1
ATOM 652 O O . ASN A 1 89 ? 13.773 -6.095 -16.451 1.00 89.62 89 ASN A O 1
ATOM 656 N N . VAL A 1 90 ? 13.938 -4.717 -18.228 1.00 84.69 90 VAL A N 1
ATOM 657 C CA . VAL A 1 90 ? 13.295 -5.637 -19.176 1.00 84.69 90 VAL A CA 1
ATOM 658 C C . VAL A 1 90 ? 14.369 -6.353 -19.988 1.00 84.69 90 VAL A C 1
ATOM 660 O O . VAL A 1 90 ? 15.144 -5.727 -20.708 1.00 84.69 90 VAL A O 1
ATOM 663 N N . GLY A 1 91 ? 14.416 -7.676 -19.865 1.00 79.75 91 GLY A N 1
ATOM 664 C CA . GLY A 1 91 ? 15.378 -8.548 -20.530 1.00 79.75 91 GLY A CA 1
ATOM 665 C C . GLY A 1 91 ? 15.019 -8.796 -21.992 1.00 79.75 91 GLY A C 1
ATOM 666 O O . GLY A 1 91 ? 14.608 -9.900 -22.343 1.00 79.75 91 GLY A O 1
ATOM 667 N N . ILE A 1 92 ? 15.171 -7.779 -22.841 1.00 79.19 92 ILE A N 1
ATOM 668 C CA . ILE A 1 92 ? 15.136 -7.930 -24.301 1.00 79.19 92 ILE A CA 1
ATOM 669 C C . ILE A 1 92 ? 16.590 -8.054 -24.795 1.00 79.19 92 ILE A C 1
ATOM 671 O O . ILE A 1 92 ? 17.380 -7.131 -24.559 1.00 79.19 92 ILE A O 1
ATOM 675 N N . PRO A 1 93 ? 16.970 -9.163 -25.466 1.00 73.31 93 PRO A N 1
ATOM 676 C CA . PRO A 1 93 ? 18.339 -9.378 -25.933 1.00 73.31 93 PRO A CA 1
ATOM 677 C C . PRO A 1 93 ? 18.880 -8.194 -26.745 1.00 73.31 93 PRO A C 1
ATOM 679 O O . PRO A 1 93 ? 18.219 -7.709 -27.659 1.00 73.31 93 PRO A O 1
ATOM 682 N N . GLY A 1 94 ? 20.090 -7.734 -26.413 1.00 73.38 94 GLY A N 1
ATOM 683 C CA . GLY A 1 94 ? 20.755 -6.629 -27.115 1.00 73.38 94 GLY A CA 1
ATOM 684 C C . GLY A 1 94 ? 20.265 -5.222 -26.749 1.00 73.38 94 GLY A C 1
ATOM 685 O O . GLY A 1 94 ? 20.658 -4.264 -27.409 1.00 73.38 94 GLY A O 1
ATOM 686 N N . THR A 1 95 ? 19.438 -5.069 -25.707 1.00 74.56 95 THR A N 1
ATOM 687 C CA . THR A 1 95 ? 18.931 -3.760 -25.260 1.00 74.56 95 THR A CA 1
ATOM 688 C C . THR A 1 95 ? 19.098 -3.565 -23.750 1.00 74.56 95 THR A C 1
ATOM 690 O O . THR A 1 95 ? 19.111 -4.530 -22.988 1.00 74.56 95 THR A O 1
ATOM 693 N N . ALA A 1 96 ? 19.206 -2.307 -23.314 1.00 70.38 96 ALA A N 1
ATOM 694 C CA . ALA A 1 96 ? 19.144 -1.912 -21.909 1.00 70.38 96 ALA A CA 1
ATOM 695 C C . ALA A 1 96 ? 17.895 -1.047 -21.700 1.00 70.38 96 ALA A C 1
ATOM 697 O O . ALA A 1 96 ? 17.930 0.171 -21.869 1.00 70.38 96 ALA A O 1
ATOM 698 N N . LEU A 1 97 ? 16.765 -1.696 -21.411 1.00 77.25 97 LEU A N 1
ATOM 699 C CA . LEU A 1 97 ? 15.491 -1.025 -21.165 1.00 77.25 97 LEU A CA 1
ATOM 700 C C . LEU A 1 97 ? 15.221 -0.946 -19.661 1.00 77.25 97 LEU A C 1
ATOM 702 O O . LEU A 1 97 ? 14.885 -1.943 -19.016 1.00 77.25 97 LEU A O 1
ATOM 706 N N . ASN A 1 98 ? 15.348 0.266 -19.124 1.00 81.12 98 ASN A N 1
ATOM 707 C CA . ASN A 1 98 ? 14.940 0.621 -17.772 1.00 81.12 98 ASN A CA 1
ATOM 708 C C . ASN A 1 98 ? 13.588 1.337 -17.838 1.00 81.12 98 ASN A C 1
ATOM 710 O O . ASN A 1 98 ? 13.433 2.318 -18.563 1.00 81.12 98 ASN A O 1
ATOM 714 N N . ASN A 1 99 ? 12.614 0.852 -17.079 1.00 87.00 99 ASN A N 1
ATOM 715 C CA . ASN A 1 99 ? 11.285 1.452 -16.993 1.00 87.00 99 ASN A CA 1
ATOM 716 C C . ASN A 1 99 ? 10.792 1.464 -15.538 1.00 87.00 99 ASN A C 1
ATOM 718 O O . ASN A 1 99 ? 11.540 1.126 -14.618 1.00 87.00 99 ASN A O 1
ATOM 722 N N . GLN A 1 100 ? 9.548 1.872 -15.321 1.00 89.38 100 GLN A N 1
ATOM 723 C CA . GLN A 1 100 ? 8.861 1.827 -14.041 1.00 89.38 100 GLN A CA 1
ATOM 724 C C . GLN A 1 100 ? 7.489 1.175 -14.198 1.00 89.38 100 GLN A C 1
ATOM 726 O O . GLN A 1 100 ? 6.801 1.369 -15.198 1.00 89.38 100 GLN A O 1
ATOM 731 N N . VAL A 1 101 ? 7.084 0.430 -13.174 1.00 90.44 101 VAL A N 1
ATOM 732 C CA . VAL A 1 101 ? 5.722 -0.074 -12.999 1.00 90.44 101 VAL A CA 1
ATOM 733 C C . VAL A 1 101 ? 5.125 0.607 -11.777 1.00 90.44 101 VAL A C 1
ATOM 735 O O . VAL A 1 101 ? 5.684 0.537 -10.681 1.00 90.44 101 VAL A O 1
ATOM 738 N N . GLY A 1 102 ? 3.996 1.281 -11.989 1.00 93.81 102 GLY A N 1
ATOM 739 C CA . GLY A 1 102 ? 3.140 1.819 -10.938 1.00 93.81 102 GLY A CA 1
ATOM 740 C C . GLY A 1 102 ? 1.873 0.978 -10.814 1.00 93.81 102 GLY A C 1
ATOM 741 O O . GLY A 1 102 ? 1.252 0.661 -11.827 1.00 93.81 102 GLY A O 1
ATOM 742 N N . GLN A 1 103 ? 1.485 0.629 -9.590 1.00 94.56 103 GLN A N 1
ATOM 743 C CA . GLN A 1 103 ? 0.263 -0.119 -9.307 1.00 94.56 103 GLN A CA 1
ATOM 744 C C . GLN A 1 103 ? -0.549 0.604 -8.237 1.00 94.56 103 GLN A C 1
ATOM 746 O O . GLN A 1 103 ? -0.045 0.857 -7.147 1.00 94.56 103 GLN A O 1
ATOM 751 N N . LEU A 1 104 ? -1.822 0.865 -8.531 1.00 97.12 104 LEU A N 1
ATOM 752 C CA . LEU A 1 104 ? -2.821 1.222 -7.529 1.00 97.12 104 LEU A CA 1
ATOM 753 C C . LEU A 1 104 ? -3.565 -0.050 -7.109 1.00 97.12 104 LEU A C 1
ATOM 755 O O . LEU A 1 104 ? -4.078 -0.775 -7.959 1.00 97.12 104 LEU A O 1
ATOM 759 N N . GLY A 1 105 ? -3.597 -0.326 -5.811 1.00 96.44 105 GLY A N 1
ATOM 760 C CA . GLY A 1 105 ? -4.415 -1.367 -5.202 1.00 96.44 105 GLY A CA 1
ATOM 761 C C . GLY A 1 105 ? -5.500 -0.741 -4.338 1.00 96.44 105 GLY A C 1
ATOM 762 O O . GLY A 1 105 ? -5.246 0.240 -3.644 1.00 96.44 105 GLY A O 1
ATOM 763 N N . ILE A 1 106 ? -6.695 -1.318 -4.390 1.00 97.56 106 ILE A N 1
ATOM 764 C CA . ILE A 1 106 ? -7.791 -1.020 -3.471 1.00 97.56 106 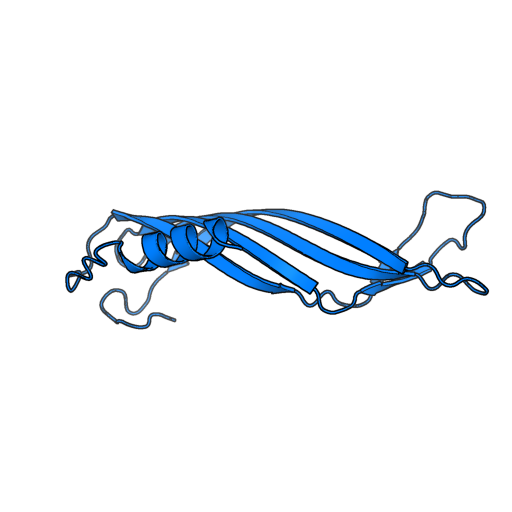ILE A CA 1
ATOM 765 C C . ILE A 1 106 ? -8.279 -2.366 -2.960 1.00 97.56 106 ILE A C 1
ATOM 767 O O . ILE A 1 106 ? -8.565 -3.247 -3.776 1.00 97.56 106 ILE A O 1
ATOM 771 N N . MET A 1 107 ? -8.338 -2.545 -1.645 1.00 97.69 107 MET A N 1
ATOM 772 C CA . MET A 1 107 ? -8.772 -3.808 -1.048 1.00 97.69 107 MET A CA 1
ATOM 773 C C . MET A 1 107 ? -9.718 -3.548 0.119 1.00 97.69 107 MET A C 1
ATOM 775 O O . MET A 1 107 ? -9.698 -2.484 0.736 1.00 97.69 107 MET A O 1
ATOM 779 N N . ALA A 1 108 ? -10.582 -4.523 0.379 1.00 97.81 108 ALA A N 1
ATOM 780 C CA . ALA A 1 108 ? -11.445 -4.544 1.544 1.00 97.81 108 ALA A CA 1
ATOM 781 C C . ALA A 1 108 ? -11.054 -5.751 2.392 1.00 97.81 108 ALA A C 1
ATOM 783 O O . ALA A 1 108 ? -11.004 -6.871 1.878 1.00 97.81 108 ALA A O 1
ATOM 784 N N . ASN A 1 109 ? -10.798 -5.516 3.672 1.00 96.31 109 ASN A N 1
ATOM 785 C CA . ASN A 1 109 ? -10.249 -6.517 4.572 1.00 96.31 109 ASN A CA 1
ATOM 786 C C . ASN A 1 109 ? -11.172 -6.761 5.759 1.00 96.31 109 ASN A C 1
ATOM 788 O O . ASN A 1 109 ? -11.897 -5.868 6.204 1.00 96.31 109 ASN A O 1
ATOM 792 N N . LEU A 1 110 ? -11.094 -7.981 6.284 1.00 96.12 110 LEU A N 1
ATOM 793 C CA . LEU A 1 110 ? -11.736 -8.404 7.519 1.00 96.12 110 LEU A CA 1
ATOM 794 C C . LEU A 1 110 ? -10.664 -9.007 8.426 1.00 96.12 110 LEU A C 1
ATOM 796 O O . LEU A 1 110 ? -9.988 -9.958 8.032 1.00 96.12 110 LEU A O 1
ATOM 800 N N . TYR A 1 111 ? -10.544 -8.471 9.634 1.00 91.81 111 TYR A N 1
ATOM 801 C CA . TYR A 1 111 ? -9.586 -8.912 10.644 1.00 91.81 111 TYR A CA 1
ATOM 802 C C . TYR A 1 111 ? -10.291 -9.338 11.925 1.00 91.81 111 TYR A C 1
ATOM 804 O O . TYR A 1 111 ? -11.449 -8.983 12.167 1.00 91.81 111 TYR A O 1
ATOM 812 N N . TYR A 1 112 ? -9.562 -10.082 12.754 1.00 91.75 112 TYR A N 1
ATOM 813 C CA . TYR A 1 112 ? -9.961 -10.384 14.118 1.00 91.75 112 TYR A CA 1
ATOM 814 C C . TYR A 1 112 ? -8.775 -10.214 15.067 1.00 91.75 112 TYR A C 1
ATOM 816 O O . TYR A 1 112 ? -7.802 -10.962 15.006 1.00 91.75 112 TYR A O 1
ATOM 824 N N . ASP A 1 113 ? -8.904 -9.257 15.972 1.00 88.50 113 ASP A N 1
ATOM 825 C CA . ASP A 1 113 ? -7.941 -8.922 17.003 1.00 88.50 113 ASP A CA 1
ATOM 826 C C . ASP A 1 113 ? -8.140 -9.840 18.212 1.00 88.50 113 ASP A C 1
ATOM 828 O O . ASP A 1 113 ? -9.124 -9.742 18.948 1.00 88.50 113 ASP A O 1
ATOM 832 N N . PHE A 1 114 ? -7.184 -10.740 18.452 1.00 84.94 114 PHE A N 1
ATOM 833 C CA . PHE A 1 114 ? -7.238 -11.663 19.595 1.00 84.94 114 PHE A CA 1
ATOM 834 C C . PHE A 1 114 ? -6.967 -10.979 20.941 1.00 84.94 114 PHE A C 1
ATOM 836 O O . PHE A 1 114 ? -7.317 -11.517 21.992 1.00 84.94 114 PHE A O 1
ATOM 843 N N . MET A 1 115 ? -6.327 -9.807 20.923 1.00 83.06 115 MET A N 1
ATOM 844 C CA . MET A 1 115 ? -5.926 -9.060 22.118 1.00 83.06 115 MET A CA 1
ATOM 845 C C . MET A 1 115 ? -6.249 -7.562 21.971 1.00 83.06 115 MET A C 1
ATOM 847 O O . MET A 1 115 ? -5.341 -6.738 22.023 1.00 83.06 115 MET A O 1
ATOM 851 N N . PRO A 1 116 ? -7.530 -7.175 21.827 1.00 74.75 116 PRO A N 1
ATOM 852 C CA . PRO A 1 116 ? -7.928 -5.810 21.453 1.00 74.75 116 PRO A CA 1
ATOM 853 C C . PRO A 1 116 ? -7.632 -4.743 22.525 1.00 74.75 116 PRO A C 1
ATOM 855 O O . PRO A 1 116 ? -7.732 -3.553 22.260 1.00 74.75 116 PRO A O 1
ATOM 858 N N . ALA A 1 117 ? -7.273 -5.154 23.747 1.00 77.06 117 ALA A N 1
ATOM 859 C CA . ALA A 1 117 ? -6.833 -4.260 24.826 1.00 77.06 117 ALA A CA 1
ATOM 860 C C . ALA A 1 117 ? -5.306 -4.101 24.912 1.00 77.06 117 ALA A C 1
ATOM 862 O O . ALA A 1 117 ? -4.808 -3.372 25.770 1.00 77.06 117 ALA A O 1
ATOM 863 N N . SER A 1 118 ? -4.558 -4.828 24.084 1.00 77.88 118 SER A N 1
ATOM 864 C CA . SER A 1 118 ? -3.102 -4.801 24.092 1.00 77.88 118 SER A CA 1
ATOM 865 C C . SER A 1 118 ? -2.585 -3.616 23.278 1.00 77.88 118 SER A C 1
ATOM 867 O O . SER A 1 118 ? -3.180 -3.223 22.282 1.00 77.88 118 SER A O 1
ATOM 869 N N . VAL A 1 119 ? -1.440 -3.059 23.680 1.00 76.12 119 VAL A N 1
ATOM 870 C CA . VAL A 1 119 ? -0.755 -2.001 22.909 1.00 76.12 119 VAL A CA 1
ATOM 871 C C . VAL A 1 119 ? -0.250 -2.539 21.566 1.00 76.12 119 VAL A C 1
ATOM 873 O O . VAL A 1 119 ? -0.139 -1.797 20.596 1.00 76.12 119 VAL A O 1
ATOM 876 N N . ILE A 1 120 ? 0.068 -3.835 21.520 1.00 75.00 120 ILE A N 1
ATOM 877 C CA . ILE A 1 120 ? 0.477 -4.544 20.311 1.00 75.00 120 ILE A CA 1
ATOM 878 C C . ILE A 1 120 ? -0.471 -5.723 20.141 1.00 75.00 120 ILE A C 1
ATOM 880 O O . ILE A 1 120 ? -0.512 -6.618 20.994 1.00 75.00 120 ILE A O 1
ATOM 884 N N . THR A 1 121 ? -1.198 -5.708 19.030 1.00 75.75 121 THR A N 1
ATOM 885 C CA . THR A 1 121 ? -2.118 -6.767 18.624 1.00 75.75 121 THR A CA 1
ATOM 886 C C . THR A 1 121 ? -1.570 -7.404 17.347 1.00 75.75 121 THR A C 1
ATOM 888 O O . THR A 1 121 ? -1.301 -6.667 16.396 1.00 75.75 121 THR A O 1
ATOM 891 N N . PRO A 1 122 ? -1.310 -8.722 17.345 1.00 68.25 122 PRO A N 1
ATOM 892 C CA . PRO A 1 122 ? -0.877 -9.446 16.157 1.00 68.25 122 PRO A CA 1
ATOM 893 C C . PRO A 1 122 ? -2.019 -9.661 15.163 1.00 68.25 122 PRO A C 1
ATOM 895 O O . PRO A 1 122 ? -3.182 -9.768 15.618 1.00 68.25 122 PRO A O 1
#

Sequence (122 aa):
MKKAFIAAAALVALPVMAQAQSPSPGVYIGAEGGLNWLLNFNASPNNPTLPPVVSVNPNTGWMAGGVIGYDFVGPRVELEGIYRNNTTNVGIPGTALNNQVGQLGIMANLYYDFMPASVITP

pLDDT: mean 83.47, std 15.83, range [43.88, 97.94]